Protein AF-A0A497QPL8-F1 (afdb_monomer)

Nearest PDB structures (foldseek):
  6y2l-assembly1_Sg  TM=7.917E-01  e=1.932E-01  Homo sapiens
  5l8w-assembly1_B  TM=7.810E-01  e=1.610E+00  Homo sapiens
  7ay2-assembly2_D  TM=7.694E-01  e=1.942E+00  Homo sapiens
  6brs-assembly1_A  TM=5.304E-01  e=5.606E+00  Pectobacterium atrosepticum SCRI1043
  6b05-assembly1_A  TM=5.320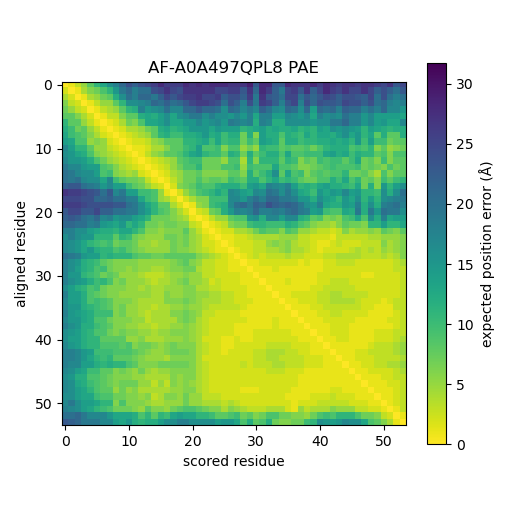E-01  e=9.828E+00  Pectobacterium atrosepticum SCRI1043

Secondary structure (DSSP, 8-state):
---PPPPP---------TT-SS---EEEEEE-TTSSEEEEEETTS-EEEEE---

Sequence (54 aa):
MQTHRVPTFKRVAFLDFSDSKKYVDIYSPRWSPNGQFLAVSCGDGRVRIWWIAD

Solvent-accessible surface area (backbone atoms only — not comparable to full-atom values): 3876 Å² total; per-residue (Å²): 136,86,84,80,79,79,85,84,85,78,91,86,81,82,91,82,71,85,89,49,103,58,93,66,55,76,78,51,78,45,70,41,97,84,59,42,35,40,38,36,41,34,72,82,79,47,76,49,77,44,82,72,58,134

Mean predicted aligned error: 8.5 Å

Structure (mmCIF, N/CA/C/O backbone):
data_AF-A0A497QPL8-F1
#
_entry.id   AF-A0A497QPL8-F1
#
loop_
_atom_site.group_PDB
_atom_site.id
_atom_site.type_symbol
_atom_site.label_atom_id
_atom_site.label_alt_id
_atom_site.label_comp_id
_atom_site.label_asym_id
_atom_site.label_entity_id
_atom_site.label_seq_id
_atom_site.pdbx_PDB_ins_code
_atom_site.Cartn_x
_atom_site.Cartn_y
_atom_site.Cartn_z
_atom_site.occupancy
_atom_site.B_iso_or_equiv
_atom_site.auth_seq_id
_atom_site.auth_comp_id
_atom_site.auth_asym_id
_atom_site.auth_atom_id
_atom_site.pdbx_PDB_model_num
ATOM 1 N N . MET A 1 1 ? -17.084 33.221 16.642 1.00 47.84 1 MET A N 1
ATOM 2 C CA . MET A 1 1 ? -15.812 32.629 16.169 1.00 47.84 1 MET A CA 1
ATOM 3 C C . MET A 1 1 ? -15.908 31.122 16.333 1.00 47.84 1 MET A C 1
ATOM 5 O O . MET A 1 1 ? -15.978 30.662 17.463 1.00 47.84 1 MET A O 1
ATOM 9 N N . GLN A 1 2 ? -16.012 30.372 15.236 1.00 49.06 2 GLN A N 1
ATOM 10 C CA . GLN A 1 2 ? -16.106 28.910 15.263 1.00 49.06 2 GLN A CA 1
ATOM 11 C C . GLN A 1 2 ? -14.685 28.339 15.195 1.00 49.06 2 GLN A C 1
ATOM 13 O O . GLN A 1 2 ? -13.960 28.578 14.232 1.00 49.06 2 GLN A O 1
ATOM 18 N N . THR A 1 3 ? -14.243 27.664 16.251 1.00 63.78 3 THR A N 1
ATOM 19 C CA . THR A 1 3 ? -12.912 27.057 16.323 1.00 63.78 3 THR A CA 1
ATOM 20 C C . THR A 1 3 ? -12.904 25.746 15.539 1.00 63.78 3 THR A C 1
ATOM 22 O O . THR A 1 3 ? -13.490 24.749 15.957 1.00 63.78 3 THR A O 1
ATOM 25 N N . HIS A 1 4 ? -12.238 25.728 14.384 1.00 62.19 4 HIS A N 1
ATOM 26 C CA . HIS A 1 4 ? -12.011 24.496 13.631 1.00 62.19 4 HIS A CA 1
ATOM 27 C C . HIS A 1 4 ? -10.929 23.657 14.331 1.00 62.19 4 HIS A C 1
ATOM 29 O O . HIS A 1 4 ? -9.790 24.100 14.475 1.00 62.19 4 HIS A O 1
ATOM 35 N N . ARG A 1 5 ? -11.276 22.444 14.785 1.00 79.06 5 ARG A N 1
ATOM 36 C CA . ARG A 1 5 ? -10.290 21.460 15.265 1.00 79.06 5 ARG A CA 1
ATOM 37 C C . ARG A 1 5 ? -9.455 20.965 14.086 1.00 79.06 5 ARG A C 1
ATOM 39 O O . ARG A 1 5 ? -10.009 20.508 13.091 1.00 79.06 5 ARG A O 1
ATOM 46 N N . VAL A 1 6 ? -8.133 21.013 14.231 1.00 79.12 6 VAL A N 1
ATOM 47 C CA . VAL A 1 6 ? -7.204 20.403 13.275 1.00 79.12 6 VAL A CA 1
ATOM 48 C C . VAL A 1 6 ? -7.186 18.890 13.526 1.00 79.12 6 VAL A C 1
ATOM 50 O O . VAL A 1 6 ? -6.966 18.485 14.670 1.00 79.12 6 VAL A O 1
ATOM 53 N N . PRO A 1 7 ? -7.443 18.041 12.519 1.00 77.69 7 PRO A N 1
ATOM 54 C CA . PRO A 1 7 ? -7.368 16.598 12.696 1.00 77.69 7 PRO A CA 1
ATOM 55 C C . PRO A 1 7 ? -5.922 16.152 12.935 1.00 77.69 7 PRO A C 1
ATOM 57 O O . PRO A 1 7 ? -5.001 16.553 12.223 1.00 77.69 7 PRO A O 1
ATOM 60 N N . THR A 1 8 ? -5.729 15.295 13.934 1.00 81.31 8 THR A N 1
ATOM 61 C CA . THR A 1 8 ? -4.470 14.591 14.189 1.00 81.31 8 THR A CA 1
ATOM 62 C C . THR A 1 8 ? -4.465 13.266 13.439 1.00 81.31 8 THR A C 1
ATOM 64 O O . THR A 1 8 ? -5.381 12.458 13.582 1.00 81.31 8 THR A O 1
ATOM 67 N N . PHE A 1 9 ? -3.413 13.015 12.662 1.00 78.31 9 PHE A N 1
ATOM 68 C CA . PHE A 1 9 ? -3.229 11.758 11.938 1.00 78.31 9 PHE A CA 1
ATOM 69 C C . PHE A 1 9 ? -2.169 10.899 12.630 1.00 78.31 9 PHE A C 1
ATOM 71 O O . 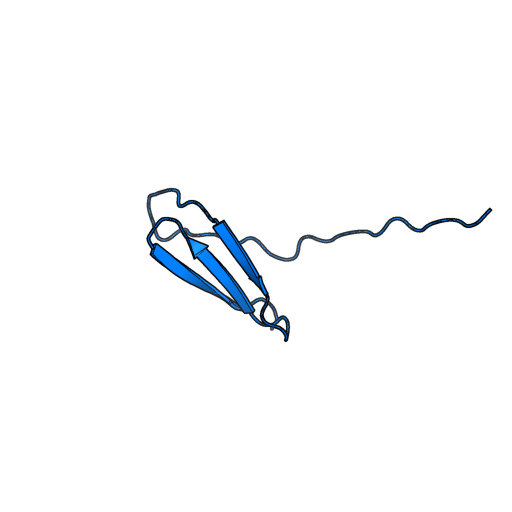PHE A 1 9 ? -1.119 11.402 13.031 1.00 78.31 9 PHE A O 1
ATOM 78 N N . LYS A 1 10 ? -2.429 9.592 1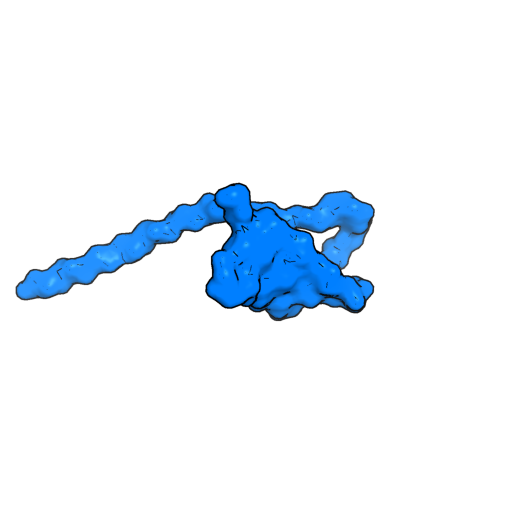2.749 1.00 75.88 10 LYS A N 1
ATOM 79 C CA . LYS A 1 10 ? -1.463 8.604 13.245 1.00 75.88 10 LYS A CA 1
ATOM 80 C C . LYS A 1 10 ? -1.042 7.697 12.096 1.00 75.88 10 LYS A C 1
ATOM 82 O O . LYS A 1 10 ? -1.886 7.172 11.375 1.00 75.88 10 LYS A O 1
ATOM 87 N N . ARG A 1 11 ? 0.264 7.479 11.946 1.00 76.81 11 ARG A N 1
ATOM 88 C CA . ARG A 1 11 ? 0.783 6.458 11.035 1.00 76.81 11 ARG A CA 1
ATOM 89 C C . ARG A 1 11 ? 0.520 5.075 11.627 1.00 76.81 11 ARG A C 1
ATOM 91 O O . ARG A 1 11 ? 0.918 4.816 12.759 1.00 76.81 11 ARG A O 1
ATOM 98 N N . VAL A 1 12 ? -0.142 4.210 10.862 1.00 71.94 12 VAL A N 1
ATOM 99 C CA . VAL A 1 12 ? -0.577 2.880 11.329 1.00 71.94 12 VAL A CA 1
ATOM 100 C C . VAL A 1 12 ? 0.141 1.718 10.647 1.00 71.9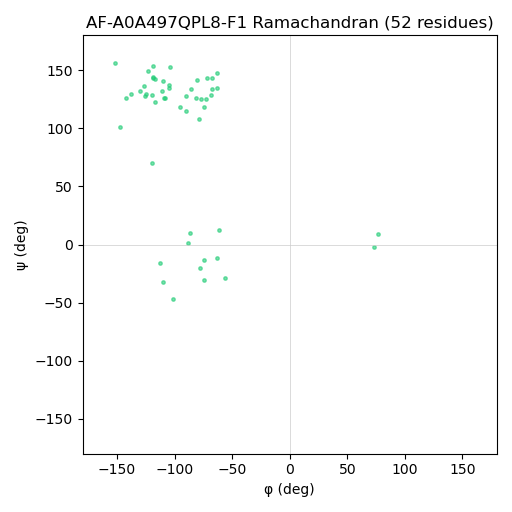4 12 VAL A C 1
ATOM 102 O O . VAL A 1 12 ? 0.118 0.617 11.177 1.00 71.94 12 VAL A O 1
ATOM 105 N N . ALA A 1 13 ? 0.818 1.952 9.517 1.00 69.69 13 ALA A N 1
ATOM 106 C CA . ALA A 1 13 ? 1.549 0.907 8.807 1.00 69.69 13 ALA A CA 1
ATOM 107 C C . ALA A 1 13 ? 2.750 1.452 8.015 1.00 69.69 13 ALA A C 1
ATOM 109 O O . ALA A 1 13 ? 2.809 2.627 7.624 1.00 69.69 13 ALA A O 1
ATOM 110 N N . PHE A 1 14 ? 3.705 0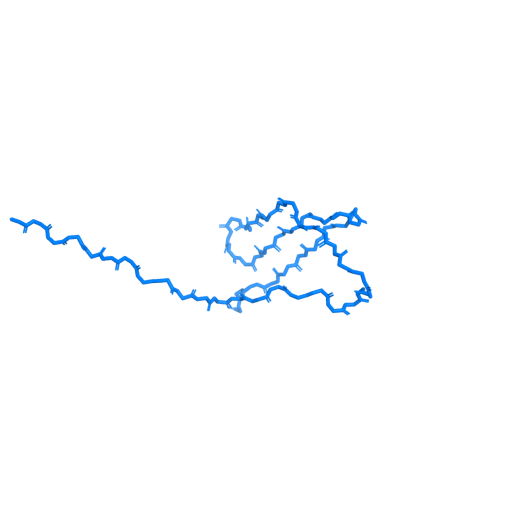.560 7.769 1.00 70.38 14 PHE A N 1
ATOM 111 C CA . PHE A 1 14 ? 4.775 0.694 6.788 1.00 70.38 14 PHE A CA 1
ATOM 112 C C . PHE A 1 14 ? 4.699 -0.545 5.896 1.00 70.38 14 PHE A C 1
ATOM 114 O O . PHE A 1 14 ? 4.642 -1.659 6.409 1.00 70.38 14 PHE A O 1
ATOM 121 N N . LEU A 1 15 ? 4.655 -0.349 4.581 1.00 71.62 15 LEU A N 1
ATOM 122 C CA . LEU A 1 15 ? 4.703 -1.445 3.620 1.00 71.62 15 LEU A CA 1
ATOM 123 C C . LEU A 1 15 ? 6.160 -1.589 3.195 1.00 71.62 15 LEU A C 1
ATOM 125 O O . LEU A 1 15 ? 6.723 -0.636 2.657 1.00 71.62 15 LEU A O 1
ATOM 129 N N . ASP A 1 16 ? 6.757 -2.742 3.471 1.00 70.31 16 ASP A N 1
ATOM 130 C CA . ASP A 1 16 ? 8.125 -3.053 3.067 1.00 70.31 16 ASP A CA 1
ATOM 131 C C . ASP A 1 16 ? 8.143 -4.276 2.142 1.00 70.31 16 ASP A C 1
ATOM 133 O O . ASP A 1 16 ? 7.369 -5.222 2.309 1.00 70.31 16 ASP A O 1
ATOM 137 N N . PHE A 1 17 ? 9.032 -4.233 1.153 1.00 69.00 17 PHE A N 1
ATOM 138 C CA . PHE A 1 17 ? 9.253 -5.272 0.155 1.00 69.00 17 PHE A CA 1
ATOM 139 C C . PHE A 1 17 ? 10.700 -5.755 0.259 1.00 69.00 17 PHE A C 1
ATOM 141 O O . PHE A 1 17 ? 11.525 -5.490 -0.611 1.00 69.00 17 PHE A O 1
ATOM 148 N N . SER A 1 18 ? 11.019 -6.466 1.339 1.00 59.00 18 SER A N 1
ATOM 149 C CA . SER A 1 18 ? 12.396 -6.901 1.610 1.00 59.00 18 SER A CA 1
ATOM 150 C C . SER A 1 18 ? 12.874 -8.071 0.727 1.00 59.00 18 SER A C 1
ATOM 152 O O . SER A 1 18 ? 14.072 -8.327 0.642 1.00 59.00 18 SER A O 1
ATOM 154 N N . ASP A 1 19 ? 11.976 -8.760 0.015 1.00 67.06 19 ASP A N 1
ATOM 155 C CA . ASP A 1 19 ? 12.336 -10.000 -0.695 1.00 67.06 19 ASP A CA 1
ATOM 156 C C . ASP A 1 19 ? 13.094 -9.776 -2.023 1.00 67.06 19 ASP A C 1
ATOM 158 O O . ASP A 1 19 ? 13.809 -10.654 -2.504 1.00 67.06 19 ASP A O 1
ATOM 162 N N . SER A 1 20 ? 13.010 -8.584 -2.628 1.00 59.06 20 SER A N 1
ATOM 163 C CA . SER A 1 20 ? 13.727 -8.282 -3.875 1.00 59.06 20 SER A CA 1
ATOM 164 C C . SER A 1 20 ? 14.871 -7.296 -3.654 1.00 59.06 20 SER A C 1
ATOM 166 O O . SER A 1 20 ? 14.646 -6.168 -3.233 1.00 59.06 20 SER A O 1
ATOM 168 N N . LYS A 1 21 ? 16.095 -7.652 -4.078 1.00 62.25 21 LYS A N 1
ATOM 169 C CA . LYS A 1 21 ? 17.280 -6.757 -4.137 1.00 62.25 21 LYS A CA 1
ATOM 170 C C . LYS A 1 21 ? 17.127 -5.531 -5.070 1.00 62.25 21 LYS A C 1
ATOM 172 O O . LYS A 1 21 ? 18.119 -4.888 -5.409 1.00 62.25 21 LYS A O 1
ATOM 177 N N . LYS A 1 22 ? 15.918 -5.223 -5.541 1.00 68.62 22 LYS A N 1
ATOM 178 C CA . LYS A 1 22 ? 15.606 -4.118 -6.448 1.00 68.62 22 LYS A CA 1
ATOM 179 C C . LYS A 1 22 ? 14.499 -3.259 -5.856 1.00 68.62 22 LYS A C 1
ATOM 181 O O . LYS A 1 22 ? 13.492 -3.788 -5.395 1.00 68.62 22 LYS A O 1
ATOM 186 N N . TYR A 1 23 ? 14.679 -1.945 -5.951 1.00 74.06 23 TYR A N 1
ATOM 187 C CA . TYR A 1 23 ? 13.600 -0.984 -5.767 1.00 74.06 23 TYR A CA 1
ATOM 188 C C . TYR A 1 23 ? 12.549 -1.203 -6.856 1.00 74.06 23 TYR A C 1
ATOM 190 O O . TYR A 1 23 ? 12.895 -1.387 -8.026 1.00 74.06 23 TYR A O 1
ATOM 198 N N . VAL A 1 24 ? 11.281 -1.215 -6.459 1.00 80.50 24 VAL A N 1
ATOM 199 C CA . VAL A 1 24 ? 10.149 -1.365 -7.371 1.00 80.50 24 VAL A CA 1
ATOM 200 C C . VAL A 1 24 ? 9.216 -0.186 -7.164 1.00 80.50 24 VAL A C 1
ATOM 202 O O . VAL A 1 24 ? 8.836 0.114 -6.031 1.00 80.50 24 VAL A O 1
ATOM 205 N N . ASP A 1 25 ? 8.839 0.462 -8.261 1.00 87.00 25 ASP A N 1
ATOM 206 C CA . ASP A 1 25 ? 7.883 1.559 -8.219 1.00 87.00 25 ASP A CA 1
ATOM 207 C C . ASP A 1 25 ? 6.492 1.057 -7.825 1.00 87.00 25 ASP A C 1
ATOM 209 O O . ASP A 1 25 ? 6.045 -0.024 -8.227 1.00 87.00 25 ASP A O 1
ATOM 213 N N . ILE A 1 26 ? 5.794 1.880 -7.048 1.00 86.69 26 ILE A N 1
ATOM 214 C CA . ILE A 1 26 ? 4.408 1.667 -6.646 1.00 86.69 26 ILE A CA 1
ATOM 215 C C . ILE A 1 26 ? 3.537 2.668 -7.390 1.00 86.69 26 ILE A C 1
ATOM 217 O O . ILE A 1 26 ? 3.763 3.872 -7.291 1.00 86.69 26 ILE A O 1
ATOM 221 N N . TYR A 1 27 ?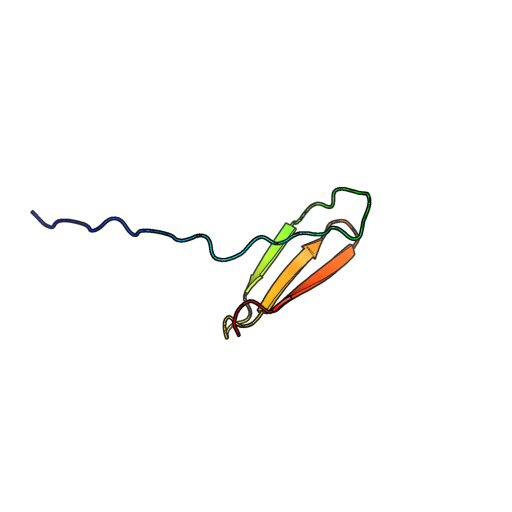 2.506 2.182 -8.081 1.00 87.81 27 TYR A N 1
ATOM 222 C CA . TYR A 1 27 ? 1.640 3.060 -8.871 1.00 87.81 27 TYR A CA 1
ATOM 223 C C . TYR A 1 27 ? 0.312 3.379 -8.200 1.00 87.81 27 TYR A C 1
ATOM 225 O O . TYR A 1 27 ? -0.133 4.523 -8.214 1.00 87.81 27 TYR A O 1
ATOM 233 N N . SER A 1 28 ? -0.384 2.374 -7.66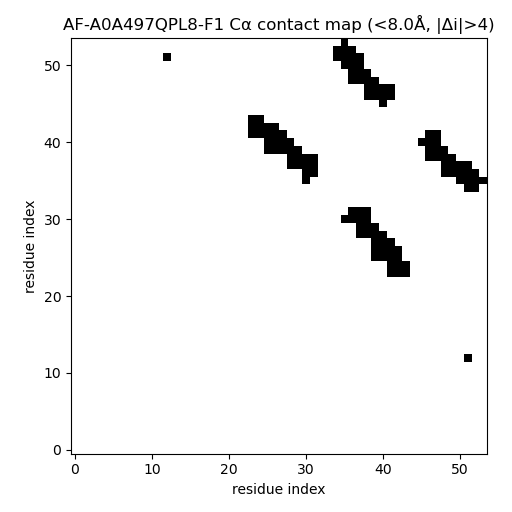8 1.00 88.94 28 SER A N 1
ATOM 234 C CA . SER A 1 28 ? -1.793 2.540 -7.298 1.00 88.94 28 SER A CA 1
ATOM 235 C C . SER A 1 28 ? -2.164 1.697 -6.082 1.00 88.94 28 SER A C 1
ATOM 237 O O . SER A 1 28 ? -2.381 0.491 -6.220 1.00 88.94 28 SER A O 1
ATOM 239 N N . PRO A 1 29 ? -2.248 2.311 -4.888 1.00 91.88 29 PRO A N 1
ATOM 240 C CA . PRO A 1 29 ? -2.821 1.670 -3.715 1.00 91.88 29 PRO A CA 1
ATOM 241 C C . PRO A 1 29 ? -4.356 1.728 -3.737 1.00 91.88 29 PRO A C 1
ATOM 243 O O . PRO A 1 29 ? -4.951 2.748 -4.091 1.00 91.88 29 PRO A O 1
ATOM 246 N N . ARG A 1 30 ? -5.011 0.650 -3.296 1.00 95.69 30 ARG A N 1
ATOM 247 C CA . ARG A 1 30 ? -6.460 0.608 -3.067 1.00 95.69 30 ARG A CA 1
ATOM 248 C C . ARG A 1 30 ? -6.805 -0.211 -1.828 1.00 95.69 30 ARG A C 1
ATOM 250 O O . ARG A 1 30 ? -6.440 -1.380 -1.728 1.00 95.69 30 ARG A O 1
ATOM 257 N N . TRP A 1 31 ? -7.553 0.403 -0.919 1.00 94.50 31 TRP A N 1
ATOM 258 C CA . TRP A 1 31 ? -8.145 -0.284 0.224 1.00 94.50 31 TRP A CA 1
ATOM 259 C C . TRP A 1 31 ? -9.290 -1.188 -0.215 1.00 94.50 31 TRP A C 1
ATOM 261 O O . TRP A 1 31 ? -10.071 -0.826 -1.101 1.00 94.50 31 TRP A O 1
ATOM 271 N N . SER A 1 32 ? -9.422 -2.342 0.434 1.00 94.06 32 SER A N 1
ATOM 272 C CA . SER A 1 32 ? -10.665 -3.095 0.372 1.00 94.06 32 SER A CA 1
ATOM 273 C C . SER A 1 32 ? -11.796 -2.267 0.998 1.00 94.06 32 SER A C 1
ATOM 275 O O . SER A 1 32 ? -11.558 -1.521 1.952 1.00 94.06 32 SER A O 1
ATOM 277 N N . PRO A 1 33 ? -13.044 -2.396 0.512 1.00 94.88 33 PRO A N 1
ATOM 278 C CA . PRO A 1 33 ? -14.178 -1.650 1.065 1.00 94.88 33 PRO A CA 1
ATOM 279 C C . PRO A 1 33 ? -14.392 -1.864 2.570 1.00 94.88 33 PRO A C 1
ATOM 281 O O . PRO A 1 33 ? -14.876 -0.973 3.257 1.00 94.88 33 PRO A O 1
ATOM 284 N N . ASN A 1 34 ? -14.012 -3.038 3.084 1.00 93.12 34 ASN A N 1
ATOM 285 C CA . ASN A 1 34 ? -14.098 -3.390 4.501 1.00 93.12 34 ASN A CA 1
ATOM 286 C C . ASN A 1 34 ? -12.853 -2.994 5.327 1.00 93.12 34 ASN A C 1
ATOM 288 O O . ASN A 1 34 ? -12.801 -3.308 6.510 1.00 93.12 34 ASN A O 1
ATOM 292 N N . GLY A 1 35 ? -11.838 -2.364 4.726 1.00 91.75 35 GLY A N 1
ATOM 293 C CA . GLY A 1 35 ? -10.624 -1.899 5.411 1.00 91.75 35 GLY A CA 1
ATOM 294 C C . GLY A 1 35 ? -9.626 -2.985 5.836 1.00 91.75 35 GLY A C 1
ATOM 295 O O . GLY A 1 35 ? -8.566 -2.649 6.357 1.00 91.75 35 GLY A O 1
ATOM 296 N N . GLN A 1 36 ? -9.922 -4.267 5.607 1.00 93.06 36 GLN A N 1
ATOM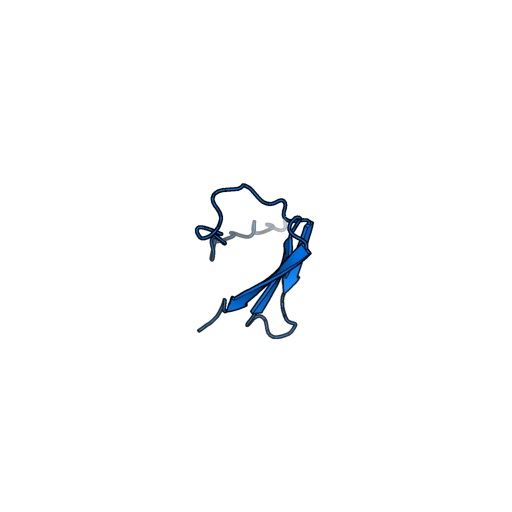 297 C CA . GLN A 1 36 ? -9.060 -5.379 6.031 1.00 93.06 36 GLN A CA 1
ATOM 298 C C . GLN A 1 36 ? -7.804 -5.532 5.172 1.00 93.06 36 GLN A C 1
ATOM 300 O O . GLN A 1 36 ? -6.764 -5.961 5.671 1.00 93.06 36 GLN A O 1
ATOM 305 N N . PHE A 1 37 ? -7.892 -5.165 3.892 1.00 92.94 37 PHE A N 1
ATOM 306 C CA . PHE A 1 37 ? -6.817 -5.346 2.934 1.00 92.94 37 PHE A CA 1
ATOM 307 C C . PHE A 1 37 ? -6.405 -4.038 2.284 1.00 92.94 37 PHE A C 1
ATOM 309 O O . PHE A 1 37 ? -7.219 -3.154 2.010 1.00 92.94 37 PHE A O 1
ATOM 316 N N . LEU A 1 38 ? -5.131 -3.980 1.931 1.00 93.94 38 LEU A N 1
ATOM 317 C CA . LEU A 1 38 ? -4.596 -3.001 1.004 1.00 93.94 38 LEU A CA 1
ATOM 318 C C . LEU A 1 38 ? -3.991 -3.749 -0.180 1.00 93.94 38 LEU A C 1
ATOM 320 O O . LEU A 1 38 ? -3.195 -4.660 0.021 1.00 93.94 38 LEU A O 1
ATOM 324 N N . ALA A 1 39 ? -4.367 -3.378 -1.401 1.00 94.19 39 ALA A N 1
ATOM 325 C CA . ALA A 1 39 ? -3.779 -3.904 -2.628 1.00 94.19 39 ALA A CA 1
ATOM 326 C C . ALA A 1 39 ? -2.948 -2.823 -3.323 1.00 94.19 39 ALA A C 1
ATOM 328 O O . ALA A 1 39 ? -3.354 -1.659 -3.367 1.00 94.19 39 ALA A O 1
ATOM 329 N N . VAL A 1 40 ? -1.798 -3.206 -3.879 1.00 92.94 40 VAL A N 1
ATOM 330 C CA . VAL A 1 40 ? -0.888 -2.297 -4.586 1.00 92.94 40 VAL A CA 1
ATOM 331 C C . VAL A 1 40 ? -0.355 -2.953 -5.857 1.00 92.94 40 VAL A C 1
ATOM 333 O O . VAL A 1 40 ? 0.167 -4.066 -5.807 1.00 92.94 40 VAL A O 1
ATOM 336 N N . SER A 1 41 ? -0.449 -2.247 -6.987 1.00 91.69 41 SER A N 1
ATOM 337 C CA . SER A 1 41 ? 0.215 -2.621 -8.242 1.00 91.69 41 SER A CA 1
ATOM 338 C C . SER A 1 41 ? 1.653 -2.098 -8.296 1.00 91.69 41 SER A C 1
ATOM 340 O O . SER A 1 41 ? 1.892 -0.912 -8.031 1.00 91.69 41 SER A O 1
ATOM 342 N N . CYS A 1 42 ? 2.583 -2.954 -8.706 1.00 89.19 42 CYS A N 1
ATOM 343 C CA . CYS A 1 42 ? 4.015 -2.674 -8.709 1.00 89.19 42 CYS A CA 1
ATOM 344 C C . CYS A 1 42 ? 4.620 -2.722 -10.125 1.00 89.19 42 CYS A C 1
ATOM 346 O O . CYS A 1 42 ? 4.133 -3.439 -11.000 1.00 89.19 42 CYS A O 1
ATOM 348 N N . GLY A 1 43 ? 5.718 -1.988 -10.337 1.00 86.69 43 GLY A N 1
ATOM 349 C CA . GLY A 1 43 ? 6.459 -1.930 -11.610 1.00 86.69 43 GLY A CA 1
ATOM 350 C C . GLY A 1 43 ? 7.087 -3.243 -12.078 1.00 86.69 43 GLY A C 1
ATOM 351 O O . GLY A 1 43 ? 7.485 -3.356 -13.232 1.00 86.69 43 GLY A O 1
ATOM 352 N N . ASP A 1 44 ? 7.126 -4.262 -11.222 1.00 86.06 44 ASP A N 1
ATOM 353 C CA . ASP A 1 44 ? 7.558 -5.619 -11.567 1.00 86.06 44 ASP A CA 1
ATOM 354 C C . ASP A 1 44 ? 6.425 -6.498 -12.126 1.00 86.06 44 ASP A C 1
ATOM 356 O O . ASP A 1 44 ? 6.592 -7.709 -12.276 1.00 86.06 44 ASP A O 1
ATOM 360 N N . GLY A 1 45 ? 5.263 -5.904 -12.418 1.00 87.75 45 GLY A N 1
ATOM 361 C CA . GLY A 1 45 ? 4.109 -6.598 -12.986 1.00 87.75 45 GLY A CA 1
ATOM 362 C C . GLY A 1 45 ? 3.334 -7.442 -11.974 1.00 87.75 45 GLY A C 1
ATOM 363 O O . GLY A 1 45 ? 2.449 -8.202 -12.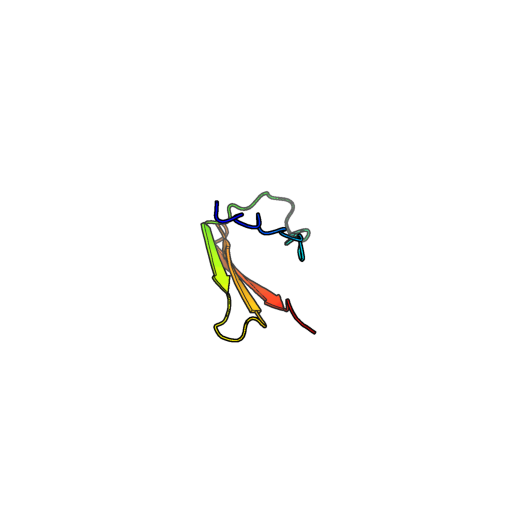364 1.00 87.75 45 GLY A O 1
ATOM 364 N N . ARG A 1 46 ? 3.645 -7.327 -10.676 1.00 88.69 46 ARG A N 1
ATOM 365 C CA . ARG A 1 46 ? 2.935 -8.034 -9.606 1.00 88.69 46 ARG A CA 1
ATOM 366 C C . ARG A 1 46 ? 1.993 -7.104 -8.850 1.00 88.69 46 ARG A C 1
ATOM 368 O O . ARG A 1 46 ? 2.225 -5.901 -8.726 1.00 88.69 46 ARG A O 1
ATOM 375 N N . VAL A 1 47 ? 0.944 -7.700 -8.291 1.00 90.94 47 VAL A N 1
ATOM 376 C CA . VAL A 1 47 ? 0.091 -7.071 -7.280 1.00 90.94 47 VAL A CA 1
ATOM 377 C C . VAL A 1 47 ? 0.429 -7.684 -5.934 1.00 90.94 47 VAL A C 1
ATOM 379 O O . VAL A 1 47 ? 0.566 -8.901 -5.815 1.00 90.94 47 VAL A O 1
ATOM 382 N N . ARG A 1 48 ? 0.572 -6.837 -4.922 1.00 88.75 48 ARG A N 1
ATOM 383 C CA . ARG A 1 48 ? 0.844 -7.255 -3.548 1.00 88.75 48 ARG A CA 1
ATOM 384 C C . ARG A 1 48 ? -0.314 -6.835 -2.654 1.00 88.75 48 ARG A C 1
ATOM 386 O O . ARG A 1 48 ? -0.925 -5.790 -2.883 1.00 88.75 48 ARG A O 1
ATOM 393 N N . ILE A 1 49 ? -0.642 -7.692 -1.690 1.00 90.75 49 ILE A N 1
ATOM 394 C CA . ILE A 1 49 ? -1.802 -7.547 -0.808 1.00 90.75 49 ILE A CA 1
ATOM 395 C C . ILE A 1 49 ? -1.332 -7.710 0.635 1.00 90.75 49 ILE A C 1
ATOM 397 O O . ILE A 1 49 ? -0.622 -8.665 0.941 1.00 90.75 49 ILE A O 1
ATOM 401 N N . TRP A 1 50 ? -1.751 -6.797 1.509 1.00 89.00 50 TRP A N 1
ATOM 402 C CA . TRP A 1 50 ? -1.480 -6.858 2.945 1.00 89.00 50 TRP A CA 1
ATOM 403 C C . TRP A 1 50 ? -2.769 -6.945 3.723 1.00 89.00 50 TRP A C 1
ATOM 405 O O . TRP A 1 50 ? -3.747 -6.279 3.385 1.00 89.00 50 TRP A O 1
ATOM 415 N N . TRP A 1 51 ? -2.704 -7.705 4.805 1.00 90.50 51 TRP A N 1
ATOM 416 C CA . TRP A 1 51 ? -3.663 -7.650 5.889 1.00 90.50 51 TRP A CA 1
ATOM 417 C C . TRP A 1 51 ? -3.295 -6.481 6.804 1.00 90.50 51 TRP A C 1
ATOM 419 O O . TRP A 1 51 ? -2.141 -6.376 7.219 1.00 90.50 51 TRP A O 1
ATOM 429 N N . ILE A 1 52 ? -4.235 -5.574 7.071 1.00 86.62 52 ILE A N 1
ATOM 430 C CA . ILE A 1 52 ? -3.950 -4.348 7.834 1.00 86.62 52 ILE A CA 1
ATOM 431 C C . ILE A 1 52 ? -4.593 -4.342 9.223 1.00 86.62 52 ILE A C 1
ATOM 433 O O . ILE A 1 52 ? -4.034 -3.752 10.145 1.00 86.62 52 ILE A O 1
ATOM 437 N N . ALA A 1 53 ? -5.752 -4.973 9.381 1.00 74.56 53 ALA A N 1
ATOM 438 C CA . ALA A 1 53 ? -6.498 -4.976 10.634 1.00 74.56 53 ALA A CA 1
ATOM 439 C C . ALA A 1 53 ? -6.602 -6.399 11.174 1.00 74.56 53 ALA A C 1
ATOM 441 O O . ALA A 1 53 ? -7.111 -7.249 10.457 1.00 74.56 53 ALA A O 1
ATOM 442 N N . ASP A 1 54 ? -6.140 -6.643 12.397 1.00 62.22 54 ASP A N 1
ATOM 443 C CA . ASP A 1 54 ? -6.436 -7.884 13.129 1.00 62.22 54 ASP A CA 1
ATOM 444 C C . ASP A 1 54 ? -7.924 -7.931 13.530 1.00 62.22 54 ASP A C 1
ATOM 446 O O . ASP A 1 54 ? -8.451 -6.862 13.936 1.00 62.22 54 ASP A O 1
#

Radius of gyration: 15.81 Å; Cα contacts (8 Å, |Δi|>4): 59; chains: 1; bounding box: 33×43×29 Å

pLDDT: mean 80.4, std 12.53, range [47.84, 95.69]

Foldseek 3Di:
DDDDDDDDDDDQDDDDDPPDPDDWDWDDWDADPVRQKIWTQINVRDIDMDGRDD